Protein AF-A0A1V5ZAP2-F1 (afdb_monomer_lite)

Structure (mmCIF, N/CA/C/O backbone):
data_AF-A0A1V5ZAP2-F1
#
_entry.id   AF-A0A1V5ZAP2-F1
#
loop_
_atom_site.group_PDB
_atom_site.id
_atom_site.type_symbol
_atom_site.label_atom_id
_atom_site.label_alt_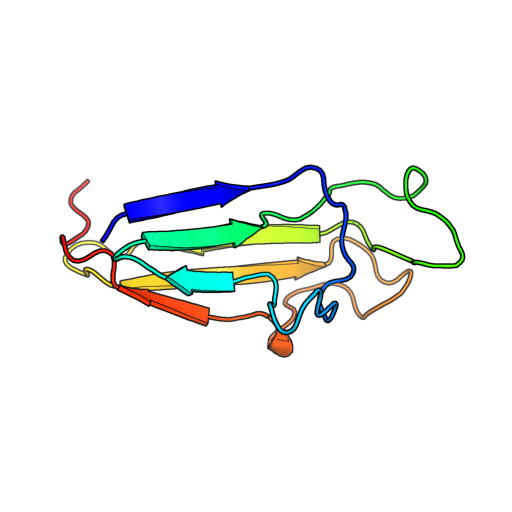id
_atom_site.label_comp_id
_atom_site.label_asym_id
_atom_site.label_entity_id
_atom_site.label_seq_id
_atom_site.pdbx_PDB_ins_code
_atom_site.Cartn_x
_atom_site.Cartn_y
_atom_site.Cartn_z
_atom_site.occupancy
_atom_site.B_iso_or_equiv
_atom_site.auth_seq_id
_atom_site.auth_comp_id
_atom_site.auth_asym_id
_atom_site.auth_atom_id
_atom_site.pdbx_PDB_model_num
ATOM 1 N N . MET A 1 1 ? -10.930 -5.157 14.428 1.00 83.94 1 MET A N 1
ATOM 2 C CA . MET A 1 1 ? -10.124 -5.986 13.504 1.00 83.94 1 MET A CA 1
ATOM 3 C C . MET A 1 1 ? -8.679 -5.531 13.606 1.00 83.94 1 MET A C 1
ATOM 5 O O . MET A 1 1 ? -8.452 -4.344 13.786 1.00 83.94 1 MET A O 1
ATOM 9 N N . ALA A 1 2 ? -7.702 -6.431 13.542 1.00 89.50 2 ALA A N 1
ATOM 10 C CA . ALA A 1 2 ? -6.292 -6.040 13.650 1.00 89.50 2 ALA A CA 1
ATOM 11 C C . ALA A 1 2 ? -5.659 -5.797 12.270 1.00 89.50 2 ALA A C 1
ATOM 13 O O . ALA A 1 2 ? -6.069 -6.409 11.282 1.00 89.50 2 ALA A O 1
ATOM 14 N N . LEU A 1 3 ? -4.641 -4.933 12.214 1.00 95.56 3 LEU A N 1
ATOM 15 C CA . LEU A 1 3 ? -3.717 -4.840 11.081 1.00 95.56 3 LEU A CA 1
ATOM 16 C C . LEU A 1 3 ? -2.493 -5.710 11.363 1.00 95.56 3 LEU A C 1
ATOM 18 O O . LEU A 1 3 ? -1.824 -5.529 12.378 1.00 95.56 3 LEU A O 1
ATOM 22 N N . TRP A 1 4 ? -2.181 -6.618 10.445 1.00 96.38 4 TRP A N 1
ATOM 23 C CA . TRP A 1 4 ? -0.950 -7.396 10.447 1.00 96.38 4 TRP A CA 1
ATOM 24 C C . TRP A 1 4 ? -0.071 -6.963 9.276 1.00 96.38 4 TRP A C 1
ATOM 26 O O . TRP A 1 4 ? -0.430 -7.124 8.109 1.00 96.38 4 TRP A O 1
ATOM 36 N N . LEU A 1 5 ? 1.088 -6.396 9.605 1.00 96.62 5 LEU A N 1
ATOM 37 C CA . LEU A 1 5 ? 2.062 -5.923 8.631 1.00 96.62 5 LEU A CA 1
ATOM 38 C C . LEU A 1 5 ? 3.051 -7.042 8.298 1.00 96.62 5 LEU A C 1
ATOM 40 O O . LEU A 1 5 ? 3.750 -7.547 9.176 1.00 96.62 5 LEU A O 1
ATOM 44 N N . GLY A 1 6 ? 3.091 -7.427 7.026 1.00 94.62 6 GLY A N 1
ATOM 45 C CA . GLY A 1 6 ? 4.000 -8.432 6.487 1.00 94.62 6 GLY A CA 1
ATOM 46 C C . GLY A 1 6 ? 5.040 -7.841 5.539 1.00 94.62 6 GLY A C 1
ATOM 47 O O . GLY A 1 6 ? 4.889 -6.737 5.020 1.00 94.62 6 GLY A O 1
ATOM 48 N N . GLY A 1 7 ? 6.087 -8.615 5.270 1.00 92.56 7 GLY A N 1
ATOM 49 C CA . GLY A 1 7 ? 7.139 -8.289 4.306 1.00 92.56 7 GLY A CA 1
ATOM 50 C C . GLY A 1 7 ? 7.756 -9.564 3.737 1.00 92.56 7 GLY A C 1
ATOM 51 O O . GLY A 1 7 ? 7.049 -10.553 3.555 1.00 92.56 7 GLY A O 1
ATOM 52 N N . HIS A 1 8 ? 9.070 -9.553 3.497 1.00 92.31 8 HIS A N 1
ATOM 53 C CA . HIS A 1 8 ? 9.899 -10.704 3.098 1.00 92.31 8 HIS A CA 1
ATOM 54 C C . HIS A 1 8 ? 9.652 -11.289 1.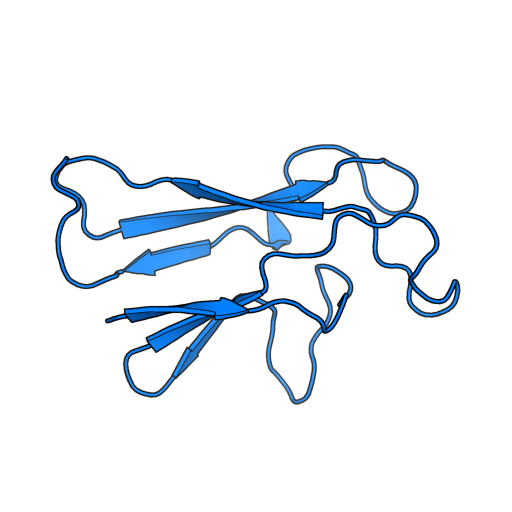696 1.00 92.31 8 HIS A C 1
ATOM 56 O O . HIS A 1 8 ? 10.613 -11.588 1.000 1.00 92.31 8 HIS A O 1
ATOM 62 N N . THR A 1 9 ? 8.405 -11.414 1.235 1.00 89.12 9 THR A N 1
ATOM 63 C CA . THR A 1 9 ? 8.107 -12.111 -0.034 1.00 89.12 9 THR A CA 1
ATOM 64 C C . THR A 1 9 ? 8.625 -11.390 -1.275 1.00 89.12 9 THR A C 1
ATOM 66 O O . THR A 1 9 ? 8.750 -12.003 -2.328 1.00 89.12 9 THR A O 1
ATOM 69 N N . HIS A 1 10 ? 8.879 -10.081 -1.168 1.00 89.69 10 HIS A N 1
ATOM 70 C CA . HIS A 1 10 ? 9.310 -9.226 -2.276 1.00 89.69 10 HIS A CA 1
ATOM 71 C C . HIS A 1 10 ? 8.438 -9.388 -3.536 1.00 89.69 10 HIS A C 1
ATOM 73 O O . HIS A 1 10 ? 8.926 -9.308 -4.659 1.00 89.69 10 HIS A O 1
ATOM 79 N N . ALA A 1 11 ? 7.141 -9.626 -3.340 1.00 87.12 11 ALA A N 1
ATOM 80 C CA . ALA A 1 11 ? 6.208 -9.918 -4.418 1.00 87.12 11 ALA A CA 1
ATOM 81 C C . ALA A 1 11 ? 5.955 -8.687 -5.309 1.00 87.12 11 ALA A C 1
ATOM 83 O O . ALA A 1 11 ? 5.895 -7.559 -4.810 1.00 87.12 11 ALA A O 1
ATOM 84 N N . HIS A 1 12 ? 5.809 -8.907 -6.621 1.00 86.56 12 HIS A N 1
ATOM 85 C CA . HIS A 1 12 ? 5.392 -7.891 -7.601 1.00 86.56 12 HIS A CA 1
ATOM 86 C C . HIS A 1 12 ? 4.033 -7.287 -7.193 1.00 86.56 12 HIS A C 1
ATOM 88 O O . HIS A 1 12 ? 3.200 -8.053 -6.738 1.00 86.56 12 HIS A O 1
ATOM 94 N N . PRO A 1 13 ? 3.744 -5.978 -7.351 1.00 85.50 13 PRO A N 1
ATOM 95 C CA . PRO A 1 13 ? 2.512 -5.340 -6.844 1.00 85.50 13 PRO A CA 1
ATOM 96 C C . PRO A 1 13 ? 1.184 -6.000 -7.258 1.00 85.50 13 PRO A C 1
ATOM 98 O O . PRO A 1 13 ? 0.232 -5.954 -6.478 1.00 85.50 13 PRO A O 1
ATOM 101 N N . ASP A 1 14 ? 1.138 -6.643 -8.426 1.00 88.31 14 ASP A N 1
ATOM 102 C CA . ASP A 1 14 ? -0.041 -7.377 -8.924 1.00 88.31 14 ASP A CA 1
ATOM 103 C C . ASP A 1 14 ? 0.021 -8.893 -8.701 1.00 88.31 14 ASP A C 1
ATOM 105 O O . ASP A 1 14 ? -0.852 -9.625 -9.165 1.00 88.31 14 ASP A O 1
ATOM 109 N N . ALA A 1 15 ? 1.061 -9.393 -8.028 1.00 87.88 15 ALA A N 1
ATOM 110 C CA . ALA A 1 15 ? 1.193 -10.817 -7.759 1.00 87.88 15 ALA A CA 1
ATOM 111 C C . ALA A 1 15 ? -0.026 -11.348 -6.996 1.00 87.88 15 ALA A C 1
ATOM 113 O O . ALA A 1 15 ? -0.535 -10.720 -6.056 1.00 87.88 15 ALA A O 1
ATOM 114 N N . THR A 1 16 ? -0.462 -12.532 -7.422 1.00 90.69 16 THR A N 1
ATOM 115 C CA . THR A 1 16 ? -1.460 -13.330 -6.726 1.00 90.69 16 THR A CA 1
ATOM 116 C C . THR A 1 16 ? -0.891 -14.717 -6.472 1.00 90.69 16 THR A C 1
ATOM 118 O O . THR A 1 16 ? -0.545 -15.436 -7.405 1.00 90.69 16 THR A O 1
ATOM 121 N N . ASP A 1 17 ? -0.798 -15.100 -5.202 1.00 86.94 17 ASP A N 1
ATOM 122 C CA . ASP A 1 17 ? -0.211 -16.370 -4.775 1.00 86.94 17 ASP A CA 1
ATOM 123 C C . ASP A 1 17 ? -1.267 -17.178 -4.020 1.00 86.94 17 ASP A C 1
ATOM 125 O O . ASP A 1 17 ? -1.823 -16.732 -3.013 1.00 86.94 17 ASP A O 1
ATOM 129 N N . GLY A 1 18 ? -1.622 -18.359 -4.536 1.00 89.50 18 GLY A N 1
ATOM 130 C CA . GLY A 1 18 ? -2.695 -19.178 -3.953 1.00 89.50 18 GLY A CA 1
ATOM 131 C C . GLY A 1 18 ? -4.046 -18.446 -3.870 1.00 89.50 18 GLY A C 1
ATOM 132 O O . GLY A 1 18 ? -4.787 -18.608 -2.891 1.00 89.50 18 GLY A O 1
ATOM 133 N N . GLY A 1 19 ? -4.330 -17.591 -4.861 1.00 89.75 19 GLY A N 1
ATOM 134 C CA . GLY A 1 19 ? -5.537 -16.762 -4.934 1.00 89.75 19 GLY A CA 1
ATOM 135 C C . GLY A 1 19 ? -5.565 -15.586 -3.953 1.00 89.75 19 GLY A C 1
ATOM 136 O O . GLY A 1 19 ? -6.647 -15.101 -3.636 1.00 89.75 19 GLY A O 1
ATOM 137 N N . LYS A 1 20 ? -4.409 -15.163 -3.423 1.00 90.56 20 LYS A N 1
ATOM 138 C CA . LYS A 1 20 ? -4.282 -14.065 -2.451 1.00 90.56 20 LYS A CA 1
ATOM 139 C C . LYS A 1 20 ? -3.433 -12.949 -3.020 1.00 90.56 20 LYS A C 1
ATOM 141 O O . LYS A 1 20 ? -2.405 -13.211 -3.631 1.00 90.56 20 LYS A O 1
ATOM 146 N N . THR A 1 21 ? -3.853 -11.719 -2.780 1.00 91.88 21 THR A N 1
ATOM 147 C CA . THR A 1 21 ? -3.131 -10.501 -3.134 1.00 91.88 21 THR A CA 1
ATOM 148 C C . THR A 1 21 ? -2.246 -10.024 -1.969 1.00 91.88 21 THR A C 1
ATOM 150 O O . THR A 1 21 ? -2.013 -10.724 -0.983 1.00 91.88 21 THR A O 1
ATOM 153 N N . HIS A 1 22 ? -1.768 -8.782 -2.060 1.00 93.38 22 HIS A N 1
ATOM 154 C CA . HIS A 1 22 ? -0.965 -8.100 -1.042 1.00 93.38 22 HIS A CA 1
ATOM 155 C C . HIS A 1 22 ? -1.775 -7.527 0.125 1.00 93.38 22 HIS A C 1
ATOM 157 O O . HIS A 1 22 ? -1.172 -7.016 1.071 1.00 93.38 22 HIS A O 1
ATOM 163 N N . ILE A 1 23 ? -3.105 -7.485 0.014 1.00 94.75 23 ILE A N 1
ATOM 164 C CA . ILE A 1 23 ? -4.007 -6.960 1.042 1.00 94.75 23 ILE A CA 1
ATOM 165 C C . ILE A 1 23 ? -5.173 -7.925 1.154 1.00 94.75 23 ILE A C 1
ATOM 167 O O . ILE A 1 23 ? -6.017 -7.976 0.268 1.00 94.75 23 ILE A O 1
ATOM 171 N N . GLU A 1 24 ? -5.232 -8.663 2.253 1.00 95.31 24 GLU A N 1
ATOM 172 C CA . GLU A 1 24 ? -6.219 -9.723 2.431 1.00 95.31 24 GLU A CA 1
ATOM 173 C C . GLU A 1 24 ? -6.899 -9.631 3.785 1.00 95.31 24 GLU A C 1
ATOM 175 O O . GLU A 1 24 ? -6.303 -9.206 4.774 1.00 95.31 24 GLU A O 1
ATOM 180 N N . THR A 1 25 ? -8.157 -10.065 3.831 1.00 95.25 25 THR A N 1
ATOM 181 C CA . THR A 1 25 ? -8.932 -10.119 5.073 1.00 95.25 25 THR A CA 1
ATOM 182 C C . THR A 1 25 ? -9.327 -11.551 5.369 1.00 95.25 25 THR A C 1
ATOM 184 O O . THR A 1 25 ? -10.011 -12.195 4.577 1.00 95.25 25 THR A O 1
ATOM 187 N N . LYS A 1 26 ? -8.921 -12.054 6.535 1.00 93.56 26 LYS A N 1
ATOM 188 C CA . LYS A 1 26 ? -9.347 -13.367 7.020 1.00 93.56 26 LYS A CA 1
ATOM 189 C C . LYS A 1 26 ? -9.310 -13.409 8.541 1.00 93.56 26 LYS A C 1
ATOM 191 O O . LYS A 1 26 ? -8.480 -12.750 9.156 1.00 93.56 26 LYS A O 1
ATOM 196 N N . TRP A 1 27 ? -10.219 -14.179 9.141 1.00 94.06 27 TRP A N 1
ATOM 197 C CA . TRP A 1 27 ? -10.260 -14.424 10.591 1.00 94.06 27 TRP A CA 1
ATOM 198 C C . TRP A 1 27 ? -10.238 -13.143 11.450 1.00 94.06 27 TRP A C 1
ATOM 200 O O . TRP A 1 27 ? -9.599 -13.102 12.494 1.00 94.06 27 TRP A O 1
ATOM 210 N N . GLY A 1 28 ? -10.912 -12.078 11.001 1.00 92.94 28 GLY A N 1
ATOM 211 C CA . GLY A 1 28 ? -10.970 -10.815 11.750 1.00 92.94 28 GLY A CA 1
ATOM 212 C C . GLY A 1 28 ? -9.715 -9.932 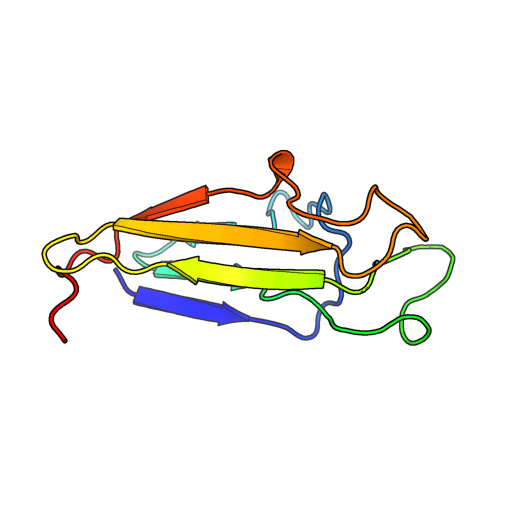11.659 1.00 92.94 28 GLY A C 1
ATOM 213 O O . GLY A 1 28 ? -9.599 -8.970 12.424 1.00 92.94 28 GLY A O 1
ATOM 214 N N . THR A 1 29 ? -8.803 -10.224 10.729 1.00 95.69 29 THR A N 1
ATOM 215 C CA . THR A 1 29 ? -7.525 -9.518 10.564 1.00 95.69 29 THR A CA 1
ATOM 216 C C . THR A 1 29 ? -7.312 -9.104 9.113 1.00 95.69 29 THR A C 1
ATOM 218 O O . THR A 1 29 ? -7.615 -9.861 8.188 1.00 95.69 29 THR A O 1
ATOM 221 N N . HIS A 1 30 ? -6.755 -7.909 8.927 1.00 97.19 30 HIS A N 1
ATOM 222 C CA . HIS A 1 30 ? -6.246 -7.429 7.650 1.00 97.19 30 HIS A CA 1
ATOM 223 C C . HIS A 1 30 ? -4.742 -7.689 7.583 1.00 97.19 30 HIS A C 1
ATOM 225 O O . HIS A 1 30 ? -3.977 -7.091 8.338 1.00 97.19 30 HIS A O 1
ATOM 231 N N . PHE A 1 31 ? -4.312 -8.567 6.683 1.00 96.56 31 PHE A N 1
ATOM 232 C CA . PHE A 1 31 ? -2.902 -8.716 6.345 1.00 96.56 31 PHE A CA 1
ATOM 233 C C . PHE A 1 31 ? -2.536 -7.731 5.238 1.00 96.56 31 PHE A C 1
ATOM 235 O O . PHE A 1 31 ? -3.231 -7.657 4.224 1.00 96.56 31 PHE A O 1
ATOM 242 N N . VAL A 1 32 ? -1.432 -7.005 5.410 1.00 96.81 32 VAL A N 1
ATOM 243 C CA . VAL A 1 32 ? -0.885 -6.105 4.394 1.00 96.81 32 VAL A CA 1
ATOM 244 C C . VAL A 1 32 ? 0.596 -6.387 4.211 1.00 96.81 32 VAL A C 1
ATOM 246 O O . VAL A 1 32 ? 1.393 -6.165 5.119 1.00 96.81 32 VAL A O 1
ATOM 249 N N . ASN A 1 33 ? 0.983 -6.812 3.012 1.00 95.31 33 ASN A N 1
ATOM 250 C CA . ASN A 1 33 ? 2.385 -6.829 2.623 1.00 95.31 33 ASN A CA 1
ATOM 251 C C . ASN A 1 33 ? 2.853 -5.396 2.330 1.00 95.31 33 ASN A C 1
ATOM 253 O O . ASN A 1 33 ? 2.293 -4.718 1.463 1.00 95.31 33 ASN A O 1
ATOM 257 N N . CYS A 1 34 ? 3.866 -4.932 3.058 1.00 95.31 34 CYS A N 1
ATOM 258 C CA . CYS A 1 34 ? 4.347 -3.553 3.013 1.00 95.31 34 CYS A CA 1
ATOM 259 C C . CYS A 1 34 ? 5.206 -3.226 1.781 1.00 95.31 34 CYS A C 1
ATOM 261 O O . CYS A 1 34 ? 5.474 -2.050 1.527 1.00 95.31 34 CYS A O 1
ATOM 263 N N . GLY A 1 35 ? 5.604 -4.232 0.998 1.00 91.56 35 GLY A N 1
ATOM 264 C CA . GLY A 1 35 ? 6.478 -4.069 -0.160 1.00 91.56 35 GLY A CA 1
ATOM 265 C C . GLY A 1 35 ? 7.954 -4.303 0.165 1.00 91.56 35 GLY A C 1
ATOM 266 O O . GLY A 1 35 ? 8.302 -4.870 1.198 1.00 91.56 35 GLY A O 1
ATOM 267 N N . ALA A 1 36 ? 8.824 -3.905 -0.761 1.00 91.75 36 ALA A N 1
ATOM 268 C CA . ALA A 1 36 ? 10.268 -4.047 -0.620 1.00 91.75 36 ALA A CA 1
ATOM 269 C C . ALA A 1 36 ? 10.963 -2.868 -1.305 1.00 91.75 36 ALA A C 1
ATOM 271 O O . ALA A 1 36 ? 10.662 -2.556 -2.456 1.00 91.75 36 ALA A O 1
ATOM 272 N N . LEU A 1 37 ? 11.907 -2.239 -0.607 1.00 92.44 37 LEU A N 1
ATOM 273 C CA . LEU A 1 37 ? 12.716 -1.126 -1.109 1.00 92.44 37 LEU A CA 1
ATOM 274 C C . LEU A 1 37 ? 14.035 -1.654 -1.677 1.00 92.44 37 LEU A C 1
ATOM 276 O O . LEU A 1 37 ? 15.112 -1.368 -1.163 1.00 92.44 37 LEU A O 1
ATOM 280 N N . THR A 1 38 ? 13.947 -2.491 -2.706 1.00 87.69 38 THR A N 1
ATOM 281 C CA . THR A 1 38 ? 15.127 -3.089 -3.333 1.00 87.69 38 THR A CA 1
ATOM 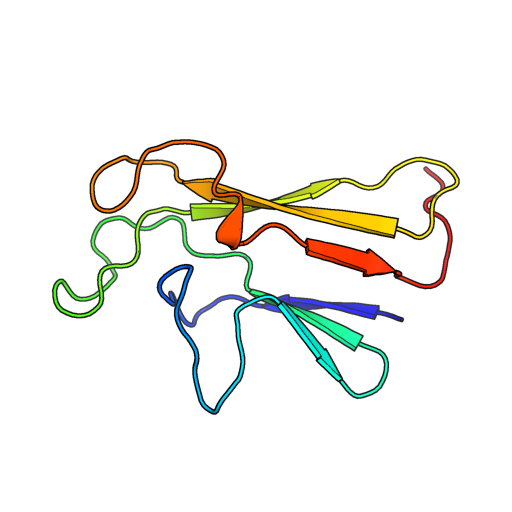282 C C . THR A 1 38 ? 15.046 -3.013 -4.843 1.00 87.69 38 THR A C 1
ATOM 284 O O . THR A 1 38 ? 13.975 -3.196 -5.412 1.00 87.69 38 THR A O 1
ATOM 287 N N . ARG A 1 39 ? 16.191 -2.741 -5.477 1.00 83.00 39 ARG A N 1
ATOM 288 C CA . ARG A 1 39 ? 16.331 -2.671 -6.936 1.00 83.00 39 ARG A CA 1
ATOM 289 C C . ARG A 1 39 ? 16.909 -3.949 -7.543 1.00 83.00 39 ARG A C 1
ATOM 291 O O . ARG A 1 39 ? 16.547 -4.311 -8.651 1.00 83.00 39 ARG A O 1
ATOM 298 N N . TYR A 1 40 ? 17.801 -4.627 -6.817 1.00 83.62 40 TYR A N 1
ATOM 299 C CA . TYR A 1 40 ? 18.615 -5.722 -7.367 1.00 83.62 40 TYR A CA 1
ATOM 300 C C . TYR A 1 40 ? 18.501 -7.043 -6.602 1.00 83.62 40 TYR A C 1
ATOM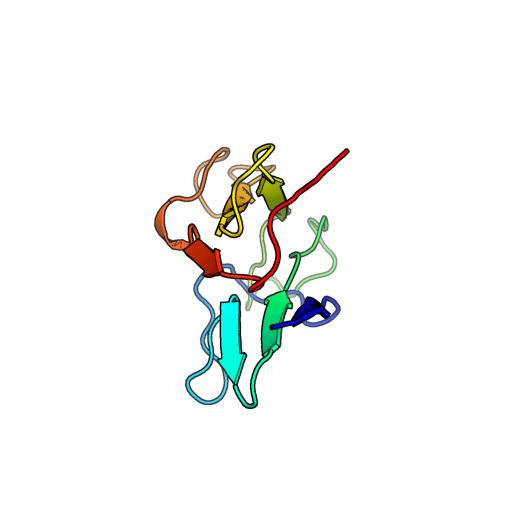 302 O O . TYR A 1 40 ? 19.044 -8.050 -7.036 1.00 83.62 40 TYR A O 1
ATOM 310 N N . HIS A 1 41 ? 17.834 -7.058 -5.446 1.00 84.81 41 HIS A N 1
ATOM 311 C CA . HIS A 1 41 ? 17.728 -8.272 -4.629 1.00 84.81 41 HIS A CA 1
ATOM 312 C C . HIS A 1 41 ? 16.673 -9.258 -5.165 1.00 84.81 41 HIS A C 1
ATOM 314 O O . HIS A 1 41 ? 16.616 -10.406 -4.738 1.00 84.81 41 HIS A O 1
ATOM 320 N N . THR A 1 42 ? 15.812 -8.817 -6.081 1.00 79.12 42 THR A N 1
ATOM 321 C CA . THR A 1 42 ? 14.757 -9.624 -6.702 1.00 79.12 42 THR A CA 1
ATOM 322 C C . THR A 1 42 ? 15.209 -10.120 -8.076 1.00 79.12 42 THR A C 1
ATOM 324 O O . THR A 1 42 ? 15.960 -9.453 -8.782 1.00 79.12 42 THR A O 1
ATOM 327 N N . ASN A 1 43 ? 14.804 -11.339 -8.443 1.00 67.56 43 ASN A N 1
ATOM 328 C CA . ASN A 1 43 ? 15.207 -11.962 -9.705 1.00 67.56 43 ASN A CA 1
ATOM 329 C C . ASN A 1 43 ? 14.636 -11.172 -10.896 1.00 67.56 43 ASN A C 1
ATOM 331 O O . ASN A 1 43 ? 13.451 -10.855 -10.902 1.00 67.56 43 ASN A O 1
ATOM 335 N N . VAL A 1 44 ? 15.437 -10.946 -11.942 1.00 62.69 44 VAL A N 1
ATOM 336 C CA . VAL A 1 44 ? 15.004 -10.327 -13.213 1.00 62.69 44 VAL A CA 1
ATOM 337 C C . VAL A 1 44 ? 13.776 -10.995 -13.847 1.00 62.69 44 VAL A C 1
ATOM 339 O O . VAL A 1 44 ? 13.022 -10.339 -14.554 1.00 62.69 44 VAL A O 1
ATOM 342 N N . ARG A 1 45 ? 13.545 -12.290 -13.587 1.00 66.44 45 ARG A N 1
ATOM 343 C CA . ARG A 1 45 ? 12.367 -13.041 -14.064 1.00 66.44 45 ARG A CA 1
ATOM 344 C C . ARG A 1 45 ? 11.090 -12.772 -13.263 1.00 66.44 45 ARG A C 1
ATOM 346 O O . ARG A 1 45 ? 10.004 -13.063 -13.748 1.00 66.44 45 ARG A O 1
ATOM 353 N N . HIS A 1 46 ? 11.221 -12.234 -12.054 1.00 65.19 46 HIS A N 1
ATOM 354 C CA . HIS A 1 46 ? 10.122 -11.823 -11.181 1.00 65.19 46 HIS A CA 1
ATOM 355 C C . HIS A 1 46 ? 10.404 -10.402 -10.697 1.00 65.19 46 HIS A C 1
ATOM 357 O O . HIS A 1 46 ? 10.733 -10.201 -9.521 1.00 65.19 46 HIS A O 1
ATOM 363 N N . PRO A 1 47 ? 10.359 -9.425 -11.619 1.00 71.62 47 PRO A N 1
ATOM 364 C CA . PRO A 1 47 ? 10.740 -8.071 -11.294 1.00 71.62 47 PRO A CA 1
ATOM 365 C C . PRO A 1 47 ? 9.855 -7.565 -10.166 1.00 71.62 47 PRO A C 1
ATOM 367 O O . PRO A 1 47 ? 8.636 -7.701 -10.194 1.00 71.62 47 PRO A O 1
ATOM 370 N N . ASN A 1 48 ? 10.477 -7.006 -9.141 1.00 81.81 48 ASN A N 1
ATOM 371 C CA . ASN A 1 48 ? 9.757 -6.340 -8.077 1.00 81.81 48 ASN A CA 1
ATOM 372 C C . ASN A 1 48 ? 10.357 -4.943 -7.926 1.00 81.81 48 ASN A C 1
ATOM 374 O O . ASN A 1 48 ? 11.449 -4.836 -7.363 1.00 81.81 48 ASN A O 1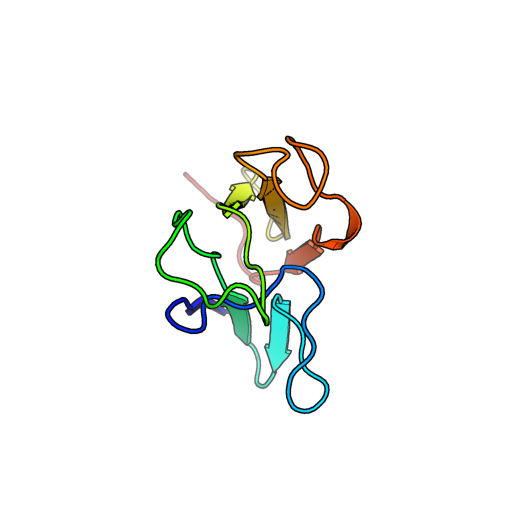
ATOM 378 N N . PRO A 1 49 ? 9.685 -3.900 -8.445 1.00 86.56 49 PRO A N 1
ATOM 379 C CA . PRO A 1 49 ? 10.169 -2.534 -8.321 1.00 86.56 49 PRO A CA 1
ATOM 380 C C . PRO A 1 49 ? 10.257 -2.114 -6.846 1.00 86.56 49 PRO A C 1
ATOM 382 O O . PRO A 1 49 ? 9.423 -2.545 -6.033 1.00 86.56 49 PRO A O 1
ATOM 385 N N . PRO A 1 50 ? 11.215 -1.236 -6.491 1.00 92.44 50 PRO A N 1
ATOM 386 C CA . PRO A 1 50 ? 11.247 -0.599 -5.184 1.00 92.44 50 PRO A CA 1
ATOM 387 C C . PRO A 1 50 ? 9.892 0.055 -4.872 1.00 92.44 50 PRO A C 1
ATOM 389 O O . PRO A 1 50 ? 9.477 1.000 -5.543 1.00 92.44 50 PRO A O 1
ATOM 392 N N . LYS A 1 51 ? 9.184 -0.443 -3.853 1.00 93.81 51 LYS A N 1
ATOM 393 C CA . LYS A 1 51 ? 7.847 0.044 -3.478 1.00 93.81 51 LYS A CA 1
ATOM 394 C C . LYS A 1 51 ? 7.615 0.016 -1.975 1.00 93.81 51 LYS A C 1
ATOM 396 O O . LYS A 1 51 ? 8.124 -0.866 -1.279 1.00 93.81 51 LYS A O 1
ATOM 401 N N . SER A 1 52 ? 6.794 0.940 -1.493 1.00 95.75 52 SER A N 1
ATOM 402 C CA . SER A 1 52 ? 6.330 0.982 -0.103 1.00 95.75 52 SER A CA 1
ATOM 403 C C . SER A 1 52 ? 4.816 1.161 -0.017 1.00 95.75 52 SER A C 1
ATOM 405 O O . SER A 1 52 ? 4.153 1.547 -0.984 1.00 95.75 52 SER A O 1
ATOM 407 N N . ARG A 1 53 ? 4.257 0.876 1.162 1.00 96.62 53 ARG A N 1
ATOM 408 C CA . ARG A 1 53 ? 2.849 1.120 1.482 1.00 96.62 53 ARG A CA 1
ATOM 409 C C . ARG A 1 53 ? 2.716 2.290 2.454 1.00 96.62 53 ARG A C 1
ATOM 411 O O . ARG A 1 53 ? 3.338 2.287 3.512 1.00 96.62 53 ARG A O 1
ATOM 418 N N . LEU A 1 54 ? 1.889 3.271 2.101 1.00 97.50 54 LEU A N 1
ATOM 419 C CA . LEU A 1 54 ? 1.499 4.366 2.985 1.00 97.50 54 LEU A CA 1
ATOM 420 C C . LEU A 1 54 ? 0.149 4.046 3.622 1.00 97.50 54 LEU A C 1
ATOM 422 O O . LEU A 1 54 ? -0.848 3.877 2.919 1.00 97.50 54 LEU A O 1
ATOM 426 N N . PHE A 1 55 ? 0.130 4.025 4.950 1.00 97.81 55 PHE A N 1
ATOM 427 C CA . PHE A 1 55 ? -1.073 3.888 5.759 1.00 97.81 55 PHE A CA 1
ATOM 428 C C . PHE A 1 55 ? -1.484 5.275 6.239 1.00 97.81 55 PHE A C 1
ATOM 430 O O . PHE A 1 55 ? -0.704 5.971 6.886 1.00 97.81 55 PHE A O 1
ATOM 437 N N . THR A 1 56 ? -2.692 5.705 5.894 1.00 98.12 56 THR A N 1
ATOM 438 C CA . THR A 1 56 ? -3.248 6.981 6.342 1.00 98.12 56 THR A CA 1
ATOM 439 C C . THR A 1 56 ? -4.406 6.711 7.288 1.00 98.12 56 THR A C 1
ATOM 441 O O . THR A 1 56 ? -5.428 6.161 6.879 1.00 98.12 56 THR A O 1
ATOM 444 N N . PHE A 1 57 ? -4.209 7.098 8.546 1.00 97.56 57 PHE A N 1
ATOM 445 C CA . PHE A 1 57 ? -5.228 7.107 9.586 1.00 97.56 57 PHE A CA 1
ATOM 446 C C . PHE A 1 57 ? -5.803 8.518 9.689 1.00 97.56 57 PHE A C 1
ATOM 448 O O . PHE A 1 57 ? -5.058 9.501 9.647 1.00 97.56 57 PHE A O 1
ATOM 455 N N . THR A 1 58 ? -7.119 8.620 9.823 1.00 97.62 58 THR A N 1
ATOM 456 C CA . THR A 1 58 ? -7.819 9.898 9.979 1.00 97.62 58 THR A CA 1
ATOM 457 C C . THR A 1 58 ? -8.431 9.955 11.371 1.00 97.62 58 THR A C 1
ATOM 459 O O . THR A 1 58 ? -9.108 9.015 11.776 1.00 97.62 58 THR A O 1
ATOM 462 N N . GLN A 1 59 ? -8.189 11.048 12.103 1.00 97.94 59 GLN A N 1
ATOM 463 C CA . GLN A 1 59 ? -8.757 11.266 13.437 1.00 97.94 59 GLN A CA 1
ATOM 464 C C . GLN A 1 59 ? -10.278 11.053 13.416 1.00 97.94 59 GLN A C 1
ATOM 466 O O . GLN A 1 59 ? -10.966 11.604 12.556 1.00 97.94 59 GLN A O 1
ATOM 471 N N . GLY A 1 60 ? -10.793 10.260 14.356 1.00 98.06 60 GLY A N 1
ATOM 472 C CA . GLY A 1 60 ? -12.220 9.944 14.461 1.00 98.06 60 GLY A CA 1
ATOM 473 C C . GLY A 1 60 ? -12.742 8.941 13.423 1.00 98.06 60 GLY A C 1
ATOM 474 O O . GLY A 1 60 ? -13.935 8.657 13.415 1.00 98.06 60 GLY A O 1
ATOM 475 N N . SER A 1 61 ? -11.880 8.384 12.566 1.00 97.50 61 SER A N 1
ATOM 476 C CA . SER A 1 61 ? -12.238 7.354 11.584 1.00 97.50 61 SER A CA 1
ATOM 477 C C . SER A 1 61 ? -11.680 5.992 11.984 1.00 97.50 61 SER A C 1
ATOM 479 O O . SER A 1 61 ? -10.544 5.892 12.446 1.00 97.50 61 SER A O 1
ATOM 481 N N . ASP A 1 62 ? -12.460 4.931 11.780 1.00 96.94 62 ASP A N 1
ATOM 482 C CA . ASP A 1 62 ? -12.014 3.536 11.880 1.00 96.94 62 ASP A CA 1
ATOM 483 C C . ASP A 1 62 ? -11.507 2.980 10.536 1.00 96.94 62 ASP A C 1
ATOM 485 O O . ASP A 1 62 ? -11.122 1.810 10.450 1.00 96.94 62 ASP A O 1
ATOM 489 N N . GLU A 1 63 ? -11.515 3.799 9.483 1.00 97.75 63 GLU A N 1
ATOM 490 C CA . GLU A 1 63 ? -10.998 3.461 8.163 1.00 97.75 63 GLU A CA 1
ATOM 491 C C . GLU A 1 63 ? -9.526 3.863 8.027 1.00 97.75 63 GLU A C 1
ATOM 493 O O . GLU A 1 63 ? -9.128 4.993 8.319 1.00 97.75 63 GLU A O 1
ATOM 498 N N . VAL A 1 64 ? -8.726 2.935 7.508 1.00 97.88 64 VAL A N 1
ATOM 499 C CA . VAL A 1 64 ? -7.330 3.149 7.135 1.00 97.88 64 VAL A CA 1
ATOM 500 C C . VAL A 1 64 ? -7.217 3.058 5.622 1.00 97.88 64 VAL A C 1
ATOM 502 O O . VAL A 1 64 ? -7.543 2.030 5.019 1.00 97.88 64 VAL A O 1
ATOM 505 N N . ARG A 1 65 ? -6.714 4.125 4.998 1.00 98.12 65 ARG A N 1
ATOM 506 C CA . ARG A 1 65 ? -6.381 4.120 3.571 1.00 98.12 65 ARG A CA 1
ATOM 507 C C . ARG A 1 65 ? -4.971 3.575 3.389 1.00 98.12 65 ARG A C 1
ATOM 509 O O . ARG A 1 65 ? -4.018 4.119 3.943 1.00 98.12 65 ARG A O 1
ATOM 516 N N . VAL A 1 66 ? -4.839 2.527 2.587 1.00 97.88 66 VAL A N 1
ATOM 517 C CA . VAL A 1 66 ? -3.575 1.861 2.269 1.00 97.88 66 VAL A CA 1
ATOM 518 C C . VAL A 1 66 ? -3.252 2.113 0.802 1.00 97.88 66 VAL A C 1
ATOM 520 O O . VAL A 1 66 ? -3.982 1.664 -0.077 1.00 97.88 66 VAL A O 1
ATOM 523 N N . ARG A 1 67 ? -2.154 2.819 0.530 1.00 97.38 67 ARG A N 1
ATOM 524 C CA . ARG A 1 67 ? -1.690 3.145 -0.829 1.00 97.38 67 ARG A CA 1
ATOM 525 C C . ARG A 1 67 ? -0.335 2.541 -1.127 1.00 97.38 67 ARG A C 1
ATOM 527 O O . ARG A 1 67 ? 0.497 2.469 -0.232 1.00 97.38 67 ARG A O 1
ATOM 534 N N . CYS A 1 68 ? -0.094 2.172 -2.381 1.00 96.12 68 CYS A N 1
ATOM 535 C CA . CYS A 1 68 ? 1.203 1.701 -2.861 1.00 96.12 68 CYS A CA 1
ATOM 536 C C . CYS A 1 68 ? 1.934 2.830 -3.594 1.00 96.12 68 CYS A C 1
ATOM 538 O O . CYS A 1 68 ? 1.354 3.442 -4.488 1.00 96.12 68 CYS A O 1
ATOM 540 N N . TYR A 1 69 ? 3.186 3.094 -3.225 1.00 96.50 69 TYR A N 1
ATOM 541 C CA . TYR A 1 69 ? 4.051 4.043 -3.921 1.00 96.50 69 TYR A CA 1
ATOM 542 C C . TYR A 1 69 ? 5.207 3.306 -4.593 1.00 96.50 69 TYR A C 1
ATOM 544 O O . TYR A 1 69 ? 5.913 2.538 -3.935 1.00 96.50 69 TYR A O 1
ATOM 552 N N . MET A 1 70 ? 5.396 3.562 -5.883 1.00 95.31 70 MET A N 1
ATOM 553 C CA . MET A 1 70 ? 6.479 3.050 -6.717 1.00 95.31 70 MET A CA 1
ATOM 554 C C . MET A 1 70 ? 7.613 4.072 -6.706 1.00 95.31 70 MET A C 1
ATOM 556 O O . MET A 1 70 ? 7.412 5.222 -7.094 1.00 95.31 70 MET A O 1
ATOM 560 N N . HIS A 1 71 ? 8.794 3.680 -6.225 1.00 95.19 71 HIS A N 1
ATOM 561 C CA . HIS A 1 71 ? 9.926 4.601 -6.053 1.00 95.19 71 HIS A CA 1
ATOM 562 C C . HIS A 1 71 ? 10.767 4.776 -7.316 1.00 95.19 71 HIS A C 1
ATOM 564 O O . HIS A 1 71 ? 11.502 5.756 -7.392 1.00 95.19 71 HIS A O 1
ATOM 570 N N . THR A 1 72 ? 10.641 3.886 -8.301 1.00 91.25 72 THR A N 1
ATOM 571 C CA . THR A 1 72 ? 11.295 3.996 -9.615 1.00 91.25 72 THR A CA 1
ATOM 572 C C . THR A 1 72 ? 10.321 3.648 -10.735 1.00 91.25 72 THR A C 1
ATOM 574 O O . THR A 1 72 ? 9.264 3.069 -10.479 1.00 91.25 72 THR A O 1
ATOM 577 N N . ASP A 1 73 ? 10.693 4.003 -11.963 1.00 90.38 73 ASP A N 1
ATOM 578 C CA . ASP A 1 73 ? 9.986 3.696 -13.206 1.00 90.38 73 ASP A CA 1
ATOM 579 C C . ASP A 1 73 ? 10.584 2.501 -13.975 1.00 90.38 73 ASP A C 1
ATOM 581 O O . ASP A 1 73 ? 10.184 2.227 -15.103 1.00 90.38 73 ASP A O 1
ATOM 585 N N . ASP A 1 74 ? 11.497 1.744 -13.348 1.00 82.81 74 ASP A N 1
ATOM 586 C CA . ASP A 1 74 ? 12.215 0.621 -13.979 1.00 82.81 74 ASP A CA 1
ATOM 587 C C . ASP A 1 74 ? 11.264 -0.483 -14.512 1.00 82.81 74 ASP A C 1
ATOM 589 O O . ASP A 1 74 ? 11.638 -1.245 -15.402 1.00 82.81 74 ASP A O 1
ATOM 593 N N . PHE A 1 75 ? 10.048 -0.597 -13.954 1.00 79.12 75 PHE A N 1
ATOM 594 C CA . PHE A 1 75 ? 9.069 -1.645 -14.299 1.00 79.12 75 PHE A CA 1
ATOM 595 C C . PHE A 1 75 ? 7.628 -1.144 -14.455 1.00 79.12 75 PHE A C 1
ATOM 597 O O . PHE A 1 75 ? 6.879 -1.654 -15.283 1.00 79.12 75 PHE A O 1
ATOM 604 N N . LEU A 1 76 ? 7.221 -0.173 -13.642 1.00 85.31 76 LEU A N 1
ATOM 605 C CA . LEU A 1 76 ? 5.902 0.460 -13.656 1.00 85.31 76 LEU A CA 1
ATOM 606 C C . LEU A 1 76 ? 6.104 1.953 -13.424 1.00 85.31 76 LEU A C 1
ATOM 608 O O . LEU A 1 76 ? 7.068 2.287 -12.742 1.00 85.31 76 LEU A O 1
ATOM 612 N N . PRO A 1 77 ? 5.217 2.838 -13.916 1.00 91.44 77 PRO A N 1
ATOM 613 C CA . PRO A 1 77 ? 5.362 4.272 -13.700 1.00 91.44 77 PRO A CA 1
ATOM 614 C C . PRO A 1 77 ? 5.620 4.612 -12.229 1.00 91.44 77 PRO A C 1
ATOM 616 O O . PRO A 1 77 ? 4.931 4.116 -11.331 1.00 91.44 77 PRO A O 1
ATOM 619 N N . GLN A 1 78 ? 6.616 5.463 -11.991 1.00 95.75 78 GLN A N 1
ATOM 620 C CA . GLN A 1 78 ? 6.906 5.976 -10.658 1.00 95.75 78 GLN A CA 1
ATOM 621 C C . GLN A 1 78 ? 5.692 6.749 -10.117 1.00 95.75 78 GLN A C 1
ATOM 623 O O . GLN A 1 78 ? 5.024 7.473 -10.857 1.00 95.75 78 GLN A O 1
ATOM 628 N N . GLY A 1 79 ? 5.433 6.641 -8.813 1.00 97.00 79 GLY A N 1
ATOM 629 C CA . GLY A 1 79 ? 4.355 7.367 -8.144 1.00 97.00 79 GLY A CA 1
ATOM 630 C C . GLY A 1 79 ? 3.314 6.462 -7.491 1.00 97.00 79 GLY A C 1
ATOM 631 O O . GLY A 1 79 ? 3.592 5.325 -7.108 1.00 97.00 79 GLY A O 1
ATOM 632 N N . TRP A 1 80 ? 2.106 6.994 -7.301 1.00 97.06 80 TRP A N 1
ATOM 633 C CA . TRP A 1 80 ? 0.999 6.242 -6.711 1.00 97.06 80 TRP A CA 1
ATOM 634 C C . TRP A 1 80 ? 0.484 5.180 -7.680 1.00 97.06 80 TRP A C 1
ATOM 636 O O . TRP A 1 80 ? 0.162 5.480 -8.825 1.00 97.06 80 TRP A O 1
ATOM 646 N N . TYR A 1 81 ? 0.389 3.942 -7.198 1.00 93.88 81 TYR A N 1
ATOM 647 C CA . TYR A 1 81 ? -0.157 2.827 -7.960 1.00 93.88 81 TYR A CA 1
ATOM 648 C C . TYR A 1 81 ? -1.575 2.490 -7.483 1.00 93.88 81 TYR A C 1
ATOM 650 O O . TYR A 1 81 ? -1.763 1.771 -6.494 1.00 93.88 81 TYR A O 1
ATOM 658 N N . ASP A 1 82 ? -2.570 3.018 -8.198 1.00 92.88 82 ASP A N 1
ATOM 659 C CA . ASP A 1 82 ? -3.990 2.959 -7.822 1.00 92.88 82 ASP A CA 1
ATOM 660 C C . ASP A 1 82 ? -4.552 1.530 -7.794 1.00 92.88 82 ASP A C 1
ATOM 662 O O . ASP A 1 82 ? -5.394 1.210 -6.953 1.00 92.88 82 ASP A O 1
ATOM 666 N N . GLY A 1 83 ? -4.032 0.624 -8.634 1.00 90.44 83 GLY A N 1
ATOM 667 C CA . GLY A 1 83 ? -4.456 -0.785 -8.664 1.00 90.44 83 GLY A CA 1
ATOM 668 C C . GLY A 1 83 ? -4.283 -1.507 -7.318 1.00 90.44 83 GLY A C 1
ATOM 669 O O . GLY A 1 83 ? -5.040 -2.426 -6.980 1.00 90.44 83 GLY A O 1
ATOM 670 N N . ALA A 1 84 ? -3.342 -1.034 -6.498 1.00 91.50 84 ALA A N 1
ATOM 671 C CA . ALA A 1 84 ? -3.023 -1.579 -5.185 1.00 91.50 84 ALA A CA 1
ATOM 672 C C . ALA A 1 84 ? -3.576 -0.752 -4.007 1.00 91.50 84 ALA A C 1
ATOM 674 O O . ALA A 1 84 ? -3.257 -1.066 -2.855 1.00 91.50 84 ALA A O 1
ATOM 675 N N . GLU A 1 85 ? -4.384 0.284 -4.254 1.00 95.00 85 GLU A N 1
ATOM 676 C CA . GLU A 1 85 ? -5.036 1.050 -3.188 1.00 95.00 85 GLU A CA 1
ATOM 677 C C . GLU A 1 85 ? -6.197 0.260 -2.571 1.00 95.00 85 GLU A C 1
ATOM 679 O O . GLU A 1 85 ? -7.042 -0.289 -3.278 1.00 95.00 85 GLU A O 1
ATOM 684 N N . ARG A 1 86 ? -6.275 0.213 -1.238 1.00 95.31 86 ARG A N 1
ATOM 685 C CA . ARG A 1 86 ? -7.416 -0.362 -0.510 1.00 95.31 86 ARG A CA 1
ATOM 686 C C . ARG A 1 86 ? -7.772 0.490 0.703 1.00 95.31 86 ARG A C 1
ATOM 688 O O . ARG A 1 86 ? -6.918 1.148 1.293 1.00 95.31 86 ARG A O 1
ATOM 695 N N . ARG A 1 87 ? -9.038 0.426 1.105 1.00 97.06 87 ARG A N 1
ATOM 696 C CA . ARG A 1 87 ? -9.540 0.939 2.384 1.00 97.06 87 ARG A CA 1
ATOM 697 C C . ARG A 1 87 ? -9.902 -0.244 3.267 1.00 97.06 87 ARG A C 1
ATOM 699 O O . ARG A 1 87 ? -10.571 -1.165 2.801 1.00 97.06 87 ARG A O 1
ATOM 706 N N . VAL A 1 88 ? -9.442 -0.233 4.511 1.00 96.50 88 VAL A N 1
ATOM 707 C CA . VAL A 1 88 ? -9.695 -1.306 5.483 1.00 96.50 88 VAL A CA 1
ATOM 708 C C . VAL A 1 88 ? -10.243 -0.721 6.779 1.00 96.50 88 VAL A C 1
ATOM 710 O O . VAL A 1 88 ? -9.831 0.363 7.184 1.00 96.50 88 VAL A O 1
ATOM 713 N N . ARG A 1 89 ? -11.173 -1.424 7.431 1.00 96.69 89 ARG A N 1
ATOM 714 C CA . ARG A 1 89 ? -11.799 -0.979 8.684 1.00 96.69 89 ARG A CA 1
ATOM 715 C C . ARG A 1 89 ? -11.178 -1.699 9.872 1.00 96.69 89 ARG A C 1
ATOM 717 O O . ARG A 1 89 ? -11.361 -2.898 10.039 1.00 96.69 89 ARG A O 1
ATOM 724 N N . VAL A 1 90 ? -10.489 -0.970 10.743 1.00 94.81 90 VAL A N 1
ATOM 725 C CA . VAL A 1 90 ? -9.805 -1.558 11.909 1.00 94.81 90 VAL A CA 1
ATOM 726 C C . VAL A 1 90 ? -10.722 -1.708 13.131 1.00 94.81 90 VAL A C 1
ATOM 728 O O . VAL A 1 90 ? -10.366 -2.348 14.119 1.00 94.81 90 VAL A O 1
ATOM 731 N N . GLY A 1 91 ? -11.967 -1.232 13.054 1.00 91.50 91 GLY A N 1
ATOM 732 C CA . GLY A 1 91 ? -13.013 -1.465 14.060 1.00 91.50 91 GLY A CA 1
ATOM 733 C C . GLY A 1 91 ? -12.852 -0.669 15.358 1.00 91.50 91 GLY A C 1
ATOM 734 O O . GLY A 1 91 ? -13.653 -0.833 16.272 1.00 91.50 91 GLY A O 1
ATOM 735 N N . ARG A 1 92 ? -11.837 0.195 15.440 1.00 93.69 92 ARG A N 1
ATOM 736 C CA . ARG A 1 92 ? -11.715 1.248 16.447 1.00 93.69 92 ARG A CA 1
ATOM 737 C C . ARG A 1 92 ? -11.303 2.523 15.729 1.00 93.69 92 ARG A C 1
ATOM 739 O O . ARG A 1 92 ? -10.463 2.466 14.832 1.00 93.69 92 ARG A O 1
ATOM 746 N N . VAL A 1 93 ? -11.905 3.643 16.107 1.00 96.75 93 VAL A N 1
ATOM 747 C CA . VAL A 1 93 ? -11.526 4.943 15.557 1.00 96.75 93 VAL A CA 1
ATOM 748 C C . VAL A 1 93 ? -10.086 5.283 15.939 1.00 96.75 93 VAL A C 1
ATOM 750 O O . VAL A 1 93 ? -9.619 4.915 17.018 1.00 96.75 93 VAL A O 1
ATOM 753 N N . PHE A 1 94 ? -9.372 5.956 15.042 1.00 96.94 94 PHE A N 1
ATOM 754 C CA . PHE A 1 94 ? -8.053 6.492 15.338 1.00 96.94 94 PHE A CA 1
ATOM 755 C C . PHE A 1 94 ? -8.181 7.755 16.194 1.00 96.94 94 PHE A C 1
ATOM 757 O O . PHE A 1 94 ? -8.827 8.729 15.797 1.00 96.94 94 PHE A O 1
ATOM 764 N N . GLU A 1 95 ? -7.542 7.726 17.358 1.00 95.06 95 GLU A N 1
ATOM 765 C CA . GLU A 1 95 ? -7.435 8.831 18.306 1.00 95.06 95 GLU A CA 1
ATOM 766 C C . GLU A 1 95 ? -5.944 9.047 18.584 1.00 95.06 95 GLU A C 1
ATOM 768 O O . GLU A 1 95 ? -5.242 8.089 18.918 1.00 95.06 95 GLU A O 1
ATOM 773 N N . ARG A 1 96 ? -5.451 10.268 18.350 1.00 81.88 96 ARG A N 1
ATOM 774 C CA . ARG A 1 96 ? -4.044 10.639 18.554 1.00 81.88 96 ARG A CA 1
ATOM 775 C C . ARG A 1 96 ? -3.652 10.736 20.026 1.00 81.88 96 ARG A C 1
ATOM 777 O O . ARG A 1 96 ? -4.479 11.237 20.816 1.00 81.88 96 ARG A O 1
#

Foldseek 3Di:
DEEAEAEDPLAAQQDADPNDHQWDDDPLYTYHHQHAQDQPPDDPVGGRARKGWDWDADAFAQKIKIWIAGCDPPPHDGGTDPVNIDIDGNPDHDDD

Secondary structure (DSSP, 8-state):
-EEEEE-SS---TT--BTTB-SEEEETTEEEEE-EE--SSSS-TTS----EEEEEEE-BT-SEEEEEEEES-SSSS-SEEEEEEEEEEE-SS-B--

Radius of gyration: 14.06 Å; chains: 1; bounding box: 32×30×33 Å

pLDDT: mean 91.32, std 7.47, range [62.69, 98.12]

Sequence (96 aa):
MALWLGGHTHAHPDATDGGKTHIETKWGTHFVNCGALTRYHTNVRHPNPPKSRLFTFTQGSDEVRVRCYMHTDDFLPQGWYDGAERRVRVGRVFER